Protein AF-A0A8C1P4E3-F1 (afdb_monomer)

Organism: Cyprinus carpio (NCBI:txid7962)

pLDDT: mean 88.29, std 10.0, range [39.22, 96.62]

Solvent-accessible surface area (backbone atoms only — not comparable to full-atom values): 10529 Å² total; per-residue (Å²): 131,84,56,74,68,59,54,52,53,48,35,74,71,68,71,80,70,88,84,74,99,67,79,90,45,83,92,39,47,66,57,56,48,52,51,52,52,52,50,40,62,73,77,43,73,82,61,88,75,83,87,87,84,54,70,80,79,51,81,54,100,57,82,61,74,54,63,67,82,62,65,85,87,76,58,75,71,55,52,57,53,38,54,60,44,49,77,76,50,85,88,55,92,54,55,39,57,41,53,13,47,29,32,52,76,69,72,46,78,82,77,79,68,98,48,77,78,30,62,29,85,49,67,66,84,90,42,42,43,58,61,73,71,40,77,31,64,31,91,73,56,75,68,53,53,53,51,53,48,53,55,34,62,77,28,64,92,54,35,70,66,76,82,126

Structure (mmCIF, N/CA/C/O backbone):
data_AF-A0A8C1P4E3-F1
#
_entry.id   AF-A0A8C1P4E3-F1
#
loop_
_atom_site.group_PDB
_atom_site.id
_atom_site.type_symbol
_atom_site.label_atom_id
_atom_site.label_alt_id
_atom_site.label_comp_id
_atom_site.label_asym_id
_atom_site.label_entity_id
_atom_site.label_seq_id
_atom_site.pdbx_PDB_ins_code
_atom_site.Cartn_x
_atom_site.Cartn_y
_atom_site.Cartn_z
_atom_site.occupancy
_atom_site.B_iso_or_equiv
_atom_site.auth_seq_id
_atom_site.auth_comp_id
_atom_site.auth_asym_id
_atom_site.auth_atom_id
_atom_site.pdbx_PDB_model_num
ATOM 1 N N . SER A 1 1 ? -27.458 -5.548 24.435 1.00 51.44 1 SER A N 1
ATOM 2 C CA . SER A 1 1 ? -26.355 -5.511 25.418 1.00 51.44 1 SER A CA 1
ATOM 3 C C . SER A 1 1 ? -26.013 -6.941 25.789 1.00 51.44 1 SER A C 1
ATOM 5 O O . SER A 1 1 ? -26.932 -7.731 25.962 1.00 51.44 1 SER A O 1
ATOM 7 N N . LEU A 1 2 ? -24.725 -7.297 25.830 1.00 64.75 2 LEU A N 1
ATOM 8 C CA . LEU A 1 2 ? -24.280 -8.598 26.347 1.00 64.75 2 LEU A CA 1
ATOM 9 C C . LEU A 1 2 ? -24.570 -8.670 27.854 1.00 64.75 2 LEU A C 1
ATOM 11 O O . LEU A 1 2 ? -24.604 -7.632 28.518 1.00 64.75 2 LEU A O 1
ATOM 15 N N . SER A 1 3 ? -24.828 -9.868 28.381 1.00 79.94 3 SER A N 1
ATOM 16 C CA . SER A 1 3 ? -25.021 -10.051 29.820 1.00 79.94 3 SER A CA 1
ATOM 17 C C . SER A 1 3 ? -23.679 -9.886 30.552 1.00 79.94 3 SER A C 1
ATOM 19 O O . SER A 1 3 ? -22.635 -10.205 29.978 1.00 79.94 3 SER A O 1
ATOM 21 N N . PRO A 1 4 ? -23.677 -9.427 31.817 1.00 80.06 4 PRO A N 1
ATOM 22 C CA . PRO A 1 4 ? -22.457 -9.351 32.624 1.00 80.06 4 PRO A CA 1
ATOM 23 C C . PRO A 1 4 ? -21.691 -10.682 32.699 1.00 80.06 4 PRO A C 1
ATOM 25 O O . PRO A 1 4 ? -20.469 -10.684 32.622 1.00 80.06 4 PRO A O 1
ATOM 28 N N . ALA A 1 5 ? -22.410 -11.809 32.742 1.00 84.62 5 ALA A N 1
ATOM 29 C CA . ALA A 1 5 ? -21.822 -13.147 32.780 1.00 84.62 5 ALA A CA 1
ATOM 30 C C . ALA A 1 5 ? -21.000 -13.488 31.521 1.00 84.62 5 ALA A C 1
ATOM 32 O O . ALA A 1 5 ? -19.962 -14.130 31.628 1.00 84.62 5 ALA A O 1
ATOM 33 N N . HIS A 1 6 ? -21.419 -13.031 30.333 1.00 90.69 6 HIS A N 1
ATOM 34 C CA . HIS A 1 6 ? -20.653 -13.270 29.102 1.00 90.69 6 HIS A CA 1
ATOM 35 C C . HIS A 1 6 ? -19.326 -12.501 29.077 1.00 90.69 6 HIS A C 1
ATOM 37 O O . HIS A 1 6 ? -18.346 -12.998 28.533 1.00 90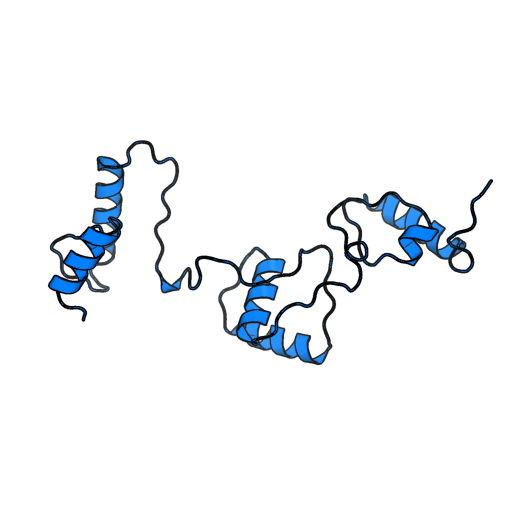.69 6 HIS A O 1
ATOM 43 N N . ILE A 1 7 ? -19.294 -11.292 29.650 1.00 88.88 7 ILE A N 1
ATOM 44 C CA . ILE A 1 7 ? -18.071 -10.476 29.721 1.00 88.88 7 ILE A CA 1
ATOM 45 C C . ILE A 1 7 ? -17.079 -11.104 30.704 1.00 88.88 7 ILE A C 1
ATOM 47 O O . ILE A 1 7 ? -15.880 -11.138 30.442 1.00 88.88 7 ILE A O 1
ATOM 51 N N . GLU A 1 8 ? -17.577 -11.638 31.818 1.00 90.19 8 GLU A N 1
ATOM 52 C CA . GLU A 1 8 ? -16.741 -12.324 32.802 1.00 90.19 8 GLU A CA 1
ATOM 53 C C . GLU A 1 8 ? -16.111 -13.599 32.220 1.00 90.19 8 GLU A C 1
ATOM 55 O O . GLU A 1 8 ? -14.903 -13.799 32.343 1.00 90.19 8 GLU A O 1
ATOM 60 N N . GLU A 1 9 ? -16.891 -14.419 31.508 1.00 93.81 9 GLU A N 1
ATOM 61 C CA . GLU A 1 9 ? -16.378 -15.612 30.823 1.00 93.81 9 GLU A CA 1
ATOM 62 C C . GLU A 1 9 ? -15.326 -15.266 29.754 1.00 93.81 9 GLU A C 1
ATOM 64 O O . GLU A 1 9 ? -14.272 -15.904 29.692 1.00 93.81 9 GLU A O 1
ATOM 69 N N . GLU A 1 10 ? -15.571 -14.239 28.931 1.00 93.44 10 GLU A N 1
ATOM 70 C CA . GLU A 1 10 ? -14.598 -13.760 27.941 1.00 93.44 10 GLU A CA 1
ATOM 71 C C . GLU A 1 10 ? -13.300 -13.300 28.617 1.00 93.44 10 GLU A C 1
ATOM 73 O O . GLU A 1 10 ? -12.211 -13.727 28.224 1.00 93.44 10 GLU A O 1
ATOM 78 N N . GLY A 1 11 ? -13.407 -12.470 29.657 1.00 92.50 11 GLY A N 1
ATOM 79 C CA . GLY A 1 11 ? -12.251 -11.921 30.361 1.00 92.50 11 GLY A CA 1
ATOM 80 C C . GLY A 1 11 ? -11.406 -13.005 31.028 1.00 92.50 11 GLY A C 1
ATOM 81 O O . GLY A 1 11 ? -10.175 -12.924 31.017 1.00 92.50 11 GLY A O 1
ATOM 82 N N . LEU A 1 12 ? -12.051 -14.055 31.547 1.00 93.00 12 LEU A N 1
ATOM 83 C CA . LEU A 1 12 ? -11.374 -15.240 32.076 1.00 93.00 12 LEU A CA 1
ATOM 84 C C . LEU A 1 12 ? -10.694 -16.072 30.983 1.00 93.00 12 LEU A C 1
ATOM 86 O O . LEU A 1 12 ? -9.702 -16.738 31.266 1.00 93.00 12 LEU A O 1
ATOM 90 N N . ARG A 1 13 ? -11.212 -16.052 29.753 1.00 94.94 13 ARG A N 1
ATOM 91 C CA . ARG A 1 13 ? -10.680 -16.843 28.639 1.00 94.94 13 ARG A CA 1
ATOM 92 C C . ARG A 1 13 ? -9.513 -16.170 27.919 1.00 94.94 13 ARG A C 1
ATOM 94 O O . ARG A 1 13 ? -8.584 -16.867 27.514 1.00 94.94 13 ARG A O 1
ATOM 101 N N . TYR A 1 14 ? -9.586 -14.858 27.708 1.00 94.81 14 TYR A N 1
ATOM 102 C CA . TYR A 1 14 ? -8.655 -14.129 26.837 1.00 94.81 14 TYR A CA 1
ATOM 103 C C . TYR A 1 14 ? -7.747 -13.143 27.578 1.00 94.81 14 TYR A C 1
ATOM 105 O O . TYR A 1 14 ? -6.695 -12.789 27.048 1.00 94.81 14 TYR A O 1
ATOM 113 N N . HIS A 1 15 ? -8.094 -12.758 28.811 1.00 91.19 15 HIS A N 1
ATOM 114 C CA . HIS A 1 15 ? -7.289 -11.872 29.663 1.00 91.19 15 HIS A CA 1
ATOM 115 C C . HIS A 1 15 ? -6.935 -10.515 29.023 1.00 91.19 15 HIS A C 1
ATOM 117 O O . HIS A 1 15 ? -5.885 -9.936 29.305 1.00 91.19 15 HIS A O 1
ATOM 123 N N . ASP A 1 16 ? -7.816 -9.992 28.175 1.00 91.12 16 ASP A N 1
ATOM 124 C CA . ASP A 1 16 ? -7.637 -8.763 27.393 1.00 91.12 16 ASP A CA 1
ATOM 125 C C . ASP A 1 16 ? -8.663 -7.665 27.733 1.00 91.12 16 ASP A C 1
ATOM 127 O O . ASP A 1 16 ? -8.672 -6.591 27.124 1.00 91.12 16 ASP A O 1
ATOM 131 N N . ILE A 1 17 ? -9.498 -7.894 28.749 1.00 92.19 17 ILE A N 1
ATOM 132 C CA . ILE A 1 17 ? -10.537 -6.959 29.184 1.00 92.19 17 ILE A CA 1
ATOM 133 C C . ILE A 1 17 ? -10.085 -6.175 30.413 1.00 92.19 17 ILE A C 1
ATOM 135 O O .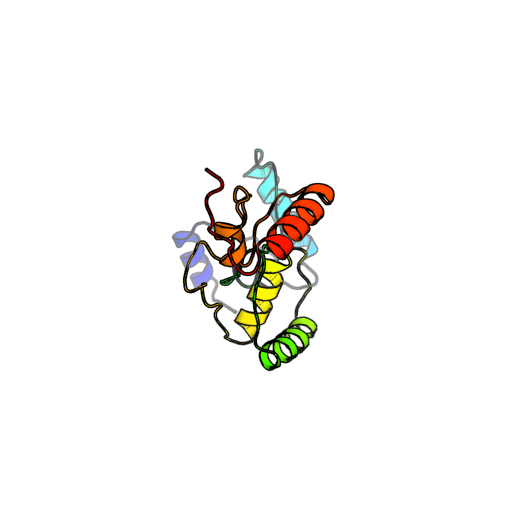 ILE A 1 17 ? -9.745 -6.735 31.454 1.00 92.19 17 ILE A O 1
ATOM 139 N N . ILE A 1 18 ? -10.198 -4.850 30.326 1.00 90.69 18 ILE A N 1
ATOM 140 C CA . ILE A 1 18 ? -10.154 -3.953 31.482 1.00 90.69 18 ILE A CA 1
ATOM 141 C C . ILE A 1 18 ? -11.568 -3.429 31.707 1.00 90.69 18 ILE A C 1
ATOM 143 O O . ILE A 1 18 ? -12.073 -2.619 30.926 1.00 90.69 18 ILE A O 1
ATOM 147 N N . GLN A 1 19 ? -12.199 -3.878 32.787 1.00 90.69 19 GLN A N 1
ATOM 148 C CA . GLN A 1 19 ? -13.531 -3.435 33.181 1.00 90.69 19 GLN A CA 1
ATOM 149 C C . GLN A 1 19 ? -13.445 -2.472 34.368 1.00 90.69 19 GLN A C 1
ATOM 151 O O . GLN A 1 19 ? -12.616 -2.631 35.264 1.00 90.69 19 GLN A O 1
ATOM 156 N N . GLN A 1 20 ? -14.291 -1.445 34.355 1.00 88.56 20 GLN A N 1
ATOM 157 C CA . GLN A 1 20 ? -14.453 -0.487 35.446 1.00 88.56 20 GLN A CA 1
ATOM 158 C C . GLN A 1 20 ? -15.935 -0.200 35.647 1.00 88.56 20 GLN A C 1
ATOM 160 O O . GLN A 1 20 ? -16.717 -0.271 34.697 1.00 88.56 20 GLN A O 1
ATOM 165 N N . ASP A 1 21 ? -16.303 0.144 36.876 1.00 90.25 21 ASP A N 1
ATOM 166 C CA . ASP A 1 21 ? -17.680 0.466 37.234 1.00 90.25 21 ASP A CA 1
ATOM 167 C C . ASP A 1 21 ? -18.009 1.918 36.859 1.00 90.25 21 ASP A C 1
ATOM 169 O O . ASP A 1 21 ? -17.858 2.853 37.646 1.00 90.25 21 ASP A O 1
ATOM 173 N N . TYR A 1 22 ? -18.381 2.126 35.596 1.00 88.44 22 TYR A N 1
ATOM 174 C CA . TYR A 1 22 ? -18.886 3.407 35.113 1.00 88.44 22 TYR A CA 1
ATOM 175 C C . TYR A 1 22 ? -19.898 3.207 33.981 1.00 88.44 22 TYR A C 1
ATOM 177 O O . TYR A 1 22 ? -19.918 2.192 33.283 1.00 88.44 22 TYR A O 1
ATOM 185 N N . ARG A 1 23 ? -20.746 4.216 33.762 1.00 88.56 23 ARG A N 1
ATOM 186 C CA . ARG A 1 23 ? -21.756 4.176 32.702 1.00 88.56 23 ARG A CA 1
ATOM 187 C C . ARG A 1 23 ? -21.126 4.445 31.332 1.00 88.56 23 ARG A C 1
ATOM 189 O O . ARG A 1 23 ? -20.827 5.592 30.996 1.00 88.56 23 ARG A O 1
ATOM 196 N N . ASP A 1 24 ? -20.995 3.405 30.514 1.00 87.06 24 ASP A N 1
ATOM 197 C CA . ASP A 1 24 ? -20.434 3.520 29.164 1.00 87.06 24 ASP A CA 1
ATOM 198 C C . ASP A 1 24 ? -21.430 4.172 28.188 1.00 87.06 24 ASP A C 1
ATOM 200 O O . ASP A 1 24 ? -22.366 3.547 27.692 1.00 87.06 24 ASP A O 1
ATOM 204 N N . THR A 1 25 ? -21.254 5.472 27.942 1.00 86.25 25 THR A N 1
ATOM 205 C CA . THR A 1 25 ? -22.012 6.257 26.952 1.00 86.25 25 THR A CA 1
ATOM 206 C C . THR A 1 25 ? -21.095 7.296 26.306 1.00 86.25 25 THR A C 1
ATOM 208 O O . THR A 1 25 ? -20.042 7.616 26.858 1.00 86.25 25 THR A O 1
ATOM 211 N N . TYR A 1 26 ? -21.516 7.878 25.177 1.00 82.25 26 TYR A N 1
ATOM 212 C CA . TYR A 1 26 ? -20.738 8.892 24.449 1.00 82.25 26 TYR A CA 1
ATOM 213 C C . TYR A 1 26 ? -20.266 10.063 25.326 1.00 82.25 26 TYR A C 1
ATOM 215 O O . TYR A 1 26 ? -19.117 10.484 25.224 1.00 82.25 26 TYR A O 1
ATOM 223 N N . ASN A 1 27 ? -21.109 10.537 26.246 1.00 87.62 27 ASN A N 1
ATOM 224 C CA . ASN A 1 27 ? -20.774 11.654 27.135 1.00 87.62 27 ASN A CA 1
ATOM 225 C C . ASN A 1 27 ? -19.652 11.322 28.137 1.00 87.62 27 ASN A C 1
ATOM 227 O O . ASN A 1 27 ? -18.984 12.228 28.627 1.00 87.62 27 ASN A O 1
ATOM 231 N N . TYR A 1 28 ? -19.418 10.037 28.429 1.00 89.50 28 TYR A N 1
ATOM 232 C CA . TYR A 1 28 ? -18.392 9.576 29.372 1.00 89.50 28 TYR A CA 1
ATOM 233 C C . TYR A 1 28 ? -17.158 8.977 28.678 1.00 89.50 28 TYR A C 1
ATOM 235 O O . TYR A 1 28 ? -16.312 8.371 29.338 1.00 89.50 28 TYR A O 1
ATOM 243 N N . LEU A 1 29 ? -16.987 9.179 27.366 1.00 87.94 29 LEU A N 1
ATOM 244 C CA . LEU A 1 29 ? -15.795 8.711 26.646 1.00 87.94 29 LEU A CA 1
ATOM 245 C C . LEU A 1 29 ? -14.496 9.353 27.156 1.00 87.94 29 LEU A C 1
ATOM 247 O O . LEU A 1 29 ? -13.456 8.691 27.189 1.00 87.94 29 LEU A O 1
ATOM 251 N N . THR A 1 30 ? -14.546 10.607 27.611 1.00 90.88 30 THR A N 1
ATOM 252 C CA . THR A 1 30 ? -13.396 11.263 28.255 1.00 90.88 30 THR A CA 1
ATOM 253 C C . THR A 1 30 ? -12.981 10.514 29.519 1.00 90.88 30 THR A C 1
ATOM 255 O O . THR A 1 30 ? -11.803 10.214 29.695 1.00 90.88 30 THR A O 1
ATOM 258 N N . LEU A 1 31 ? -13.948 10.124 30.357 1.00 93.12 31 LEU A N 1
ATOM 259 C CA . LEU A 1 31 ? -13.689 9.329 31.558 1.00 93.12 31 LEU A CA 1
ATOM 260 C C . LEU A 1 31 ? -13.121 7.949 31.200 1.00 93.12 31 LEU A C 1
ATOM 262 O O . LEU A 1 31 ? -12.102 7.553 31.758 1.00 93.12 31 LEU A O 1
ATOM 266 N N . LYS A 1 32 ? -13.702 7.264 30.206 1.00 92.31 32 LYS A N 1
ATOM 267 C CA . LYS A 1 32 ? -13.177 5.992 29.671 1.00 92.31 32 LYS A CA 1
ATOM 268 C C . LYS A 1 32 ? -11.717 6.112 29.229 1.00 92.31 32 LYS A C 1
ATOM 270 O O . LYS A 1 32 ? -10.911 5.213 29.459 1.00 92.31 32 LYS A O 1
ATOM 275 N N . THR A 1 33 ? -11.371 7.232 28.602 1.00 93.56 33 THR A N 1
ATOM 276 C CA . THR A 1 33 ? -10.011 7.502 28.124 1.00 93.56 33 THR A CA 1
ATOM 277 C C . THR A 1 33 ? -9.052 7.710 29.290 1.00 93.56 33 THR A C 1
ATOM 279 O O . THR A 1 33 ? -8.003 7.072 29.325 1.00 93.56 33 THR A O 1
ATOM 282 N N . LEU A 1 34 ? -9.424 8.531 30.276 1.00 94.56 34 LEU A N 1
ATOM 283 C CA . LEU A 1 34 ? -8.610 8.768 31.472 1.00 94.56 34 LEU A CA 1
ATOM 284 C C . LEU A 1 34 ? -8.397 7.491 32.293 1.00 94.56 34 LEU A C 1
ATOM 286 O O . LEU A 1 34 ? -7.287 7.248 32.759 1.00 94.56 34 LEU A O 1
ATOM 290 N N . ILE A 1 35 ? -9.423 6.646 32.408 1.00 93.81 35 ILE A N 1
ATOM 291 C CA . ILE A 1 35 ? -9.326 5.318 33.025 1.00 93.81 35 ILE A CA 1
ATOM 292 C C . ILE A 1 35 ? -8.277 4.458 32.309 1.00 93.81 35 ILE A C 1
ATOM 294 O O . ILE A 1 35 ? -7.422 3.864 32.963 1.00 93.81 35 ILE A O 1
ATOM 298 N N . GLY A 1 36 ? -8.314 4.413 30.973 1.00 93.62 36 GLY A N 1
ATOM 299 C CA . GLY A 1 36 ? -7.337 3.662 30.182 1.00 93.62 36 GLY A CA 1
ATOM 300 C C . GLY A 1 36 ? -5.911 4.186 30.363 1.00 93.62 36 GLY A C 1
ATOM 301 O O . GLY A 1 36 ? -4.989 3.397 30.561 1.00 93.62 36 GLY A O 1
ATOM 302 N N . VAL A 1 37 ? -5.733 5.512 30.370 1.00 94.62 37 VAL A N 1
ATOM 303 C CA . VAL A 1 37 ? -4.432 6.146 30.642 1.00 94.62 37 VAL A CA 1
ATOM 304 C C . VAL A 1 37 ? -3.929 5.770 32.036 1.00 94.62 37 VAL A C 1
ATOM 306 O O . VAL A 1 37 ? -2.805 5.292 32.162 1.00 94.62 37 VAL A O 1
ATOM 309 N N . TYR A 1 38 ? -4.764 5.912 33.069 1.00 95.00 38 TYR A N 1
ATOM 310 C CA . TYR A 1 38 ? -4.400 5.544 34.439 1.00 95.00 38 TYR A CA 1
ATOM 311 C C . TYR A 1 38 ? -3.979 4.073 34.541 1.00 95.00 38 TYR A C 1
ATOM 313 O O . TYR A 1 38 ? -2.927 3.764 35.107 1.00 95.00 38 TYR A O 1
ATOM 321 N N . TRP A 1 39 ? -4.756 3.165 33.947 1.00 95.88 39 TRP A N 1
ATOM 322 C CA . TRP A 1 39 ? -4.448 1.738 33.966 1.00 95.88 39 TRP A CA 1
ATOM 323 C C . TRP A 1 39 ? -3.071 1.454 33.353 1.00 95.88 39 TRP A C 1
ATOM 325 O O . TRP A 1 39 ? -2.246 0.784 33.970 1.00 95.88 39 TRP A O 1
ATOM 335 N N . ILE A 1 40 ? -2.772 2.041 32.193 1.00 96.19 40 ILE A N 1
ATOM 336 C CA . ILE A 1 40 ? -1.489 1.840 31.510 1.00 96.19 40 ILE A CA 1
ATOM 337 C C . ILE A 1 40 ? -0.325 2.373 32.345 1.00 96.19 40 ILE A C 1
ATOM 339 O O . ILE A 1 40 ? 0.681 1.682 32.483 1.00 96.19 40 ILE A O 1
ATOM 343 N N . THR A 1 41 ? -0.470 3.549 32.966 1.00 95.12 41 THR A N 1
ATOM 344 C CA . THR A 1 41 ? 0.593 4.093 33.831 1.00 95.12 41 THR A CA 1
ATOM 345 C C . THR A 1 41 ? 0.906 3.190 35.022 1.00 95.12 41 THR A C 1
ATOM 347 O O . THR A 1 41 ? 2.045 3.150 35.480 1.00 95.12 41 THR A O 1
ATOM 350 N N . LYS A 1 42 ? -0.091 2.450 35.518 1.00 96.06 42 LYS A N 1
ATOM 351 C CA . LYS A 1 42 ? 0.046 1.589 36.693 1.00 96.06 42 LYS A CA 1
ATOM 352 C C . LYS A 1 42 ? 0.566 0.194 36.355 1.00 96.06 42 LYS A C 1
ATOM 354 O O . LYS A 1 42 ? 1.377 -0.342 37.104 1.00 96.06 42 LYS A O 1
ATOM 359 N N . TYR A 1 43 ? 0.085 -0.395 35.263 1.00 95.69 43 TYR A N 1
ATOM 360 C CA . TYR A 1 43 ? 0.327 -1.805 34.941 1.00 95.69 43 TYR A CA 1
ATOM 361 C C . TYR A 1 43 ? 1.301 -2.014 33.774 1.00 95.69 43 TYR A C 1
ATOM 363 O O . TYR A 1 43 ? 1.807 -3.120 33.600 1.00 95.69 43 TYR A O 1
ATOM 371 N N . CYS A 1 44 ? 1.609 -0.974 32.995 1.00 95.88 44 CYS A N 1
ATOM 372 C CA . CYS A 1 44 ? 2.550 -1.038 31.873 1.00 95.88 44 CYS A CA 1
ATOM 373 C C . CYS A 1 44 ? 3.531 0.155 31.867 1.00 95.88 44 CYS A C 1
ATOM 375 O O . CYS A 1 44 ? 3.616 0.867 30.864 1.00 95.88 44 CYS A O 1
ATOM 377 N N . PRO A 1 45 ? 4.299 0.387 32.950 1.00 94.88 45 PRO A N 1
ATOM 378 C CA . PRO A 1 45 ? 5.166 1.564 33.070 1.00 94.88 45 PRO A CA 1
ATOM 379 C C . PRO A 1 45 ? 6.307 1.611 32.039 1.00 94.88 45 PRO A C 1
ATOM 381 O O . PRO A 1 45 ? 6.825 2.685 31.753 1.00 94.88 45 PRO A O 1
ATOM 384 N 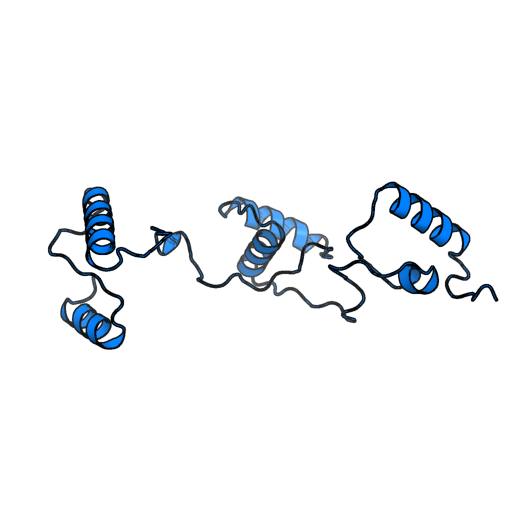N . GLU A 1 46 ? 6.692 0.473 31.455 1.00 96.56 46 GLU A N 1
ATOM 385 C CA . GLU A 1 46 ? 7.764 0.400 30.449 1.00 96.56 46 GLU A CA 1
ATOM 386 C C . GLU A 1 46 ? 7.275 0.556 28.998 1.00 96.56 46 GLU A C 1
ATOM 388 O O . GLU A 1 46 ? 8.077 0.555 28.058 1.00 96.56 46 GLU A O 1
ATOM 393 N N . ALA A 1 47 ? 5.962 0.683 28.779 1.00 94.19 47 ALA A N 1
ATOM 394 C CA . ALA A 1 47 ? 5.414 0.832 27.438 1.00 94.19 47 ALA A CA 1
ATOM 395 C C . ALA A 1 47 ? 5.871 2.161 26.808 1.00 94.19 47 ALA A C 1
ATOM 397 O O . ALA A 1 47 ? 5.487 3.243 27.244 1.00 94.19 47 ALA A O 1
ATOM 398 N N . LYS A 1 48 ? 6.671 2.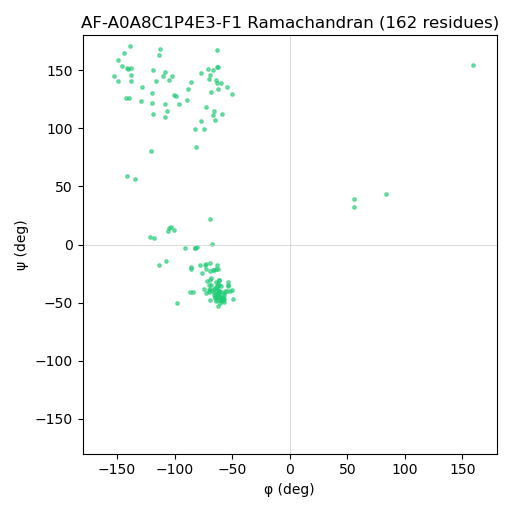081 25.736 1.00 92.25 48 LYS A N 1
ATOM 399 C CA . LYS A 1 48 ? 7.183 3.263 25.012 1.00 92.25 48 LYS A CA 1
ATOM 400 C C . LYS A 1 48 ? 6.110 3.988 24.200 1.00 92.25 48 LYS A C 1
ATOM 402 O O . LYS A 1 48 ? 6.193 5.197 24.011 1.00 92.25 48 LYS A O 1
ATOM 407 N N . TYR A 1 49 ? 5.129 3.243 23.696 1.00 89.19 49 TYR A N 1
ATOM 408 C CA . TYR A 1 49 ? 4.067 3.757 22.839 1.00 89.19 49 TYR A CA 1
ATOM 409 C C . TYR A 1 49 ? 2.729 3.157 23.251 1.00 89.19 49 TYR A C 1
ATOM 411 O O . TYR A 1 49 ? 2.635 1.967 23.548 1.00 89.19 49 TYR A O 1
ATOM 419 N N . VAL A 1 50 ? 1.691 3.987 23.225 1.00 89.00 50 VAL A N 1
ATOM 420 C CA . VAL A 1 50 ? 0.316 3.608 23.545 1.00 89.00 50 VAL A CA 1
ATOM 421 C C . VAL A 1 50 ? -0.576 4.079 22.410 1.00 89.00 50 VAL A C 1
ATOM 423 O O . VAL A 1 50 ? -0.608 5.268 22.098 1.00 89.00 50 VAL A O 1
ATOM 426 N N . LEU A 1 51 ? -1.323 3.156 21.808 1.00 86.19 51 LEU A N 1
ATOM 427 C CA . LEU A 1 51 ? -2.322 3.474 20.795 1.00 86.19 51 LEU A CA 1
ATOM 428 C C . LEU A 1 51 ? -3.720 3.320 21.392 1.00 86.19 51 LEU A C 1
ATOM 430 O O . LEU A 1 51 ? -4.155 2.210 21.694 1.00 86.19 51 LEU A O 1
ATOM 434 N N . LYS A 1 52 ? -4.455 4.430 21.504 1.00 87.50 52 LYS A N 1
ATOM 435 C CA . LYS A 1 52 ? -5.895 4.395 21.763 1.00 87.50 52 LYS A CA 1
ATOM 436 C C . LYS A 1 52 ? -6.647 4.522 20.442 1.00 87.50 52 LYS A C 1
ATOM 438 O O . LYS A 1 52 ? -6.504 5.515 19.742 1.00 87.50 52 LYS A O 1
ATOM 443 N N . THR A 1 53 ? -7.471 3.529 20.124 1.00 83.31 53 THR A N 1
ATOM 444 C CA . THR A 1 53 ? -8.329 3.537 18.931 1.00 83.31 53 THR A CA 1
ATOM 445 C C . THR A 1 53 ? -9.723 2.983 19.244 1.00 83.31 53 THR A C 1
ATOM 447 O O . THR A 1 53 ? -9.976 2.485 20.353 1.00 83.31 53 THR A O 1
ATOM 450 N N . ASP A 1 54 ? -10.628 3.126 18.281 1.00 76.56 54 ASP A N 1
ATOM 451 C CA . ASP A 1 54 ? -11.959 2.523 18.257 1.00 76.56 54 ASP A CA 1
ATOM 452 C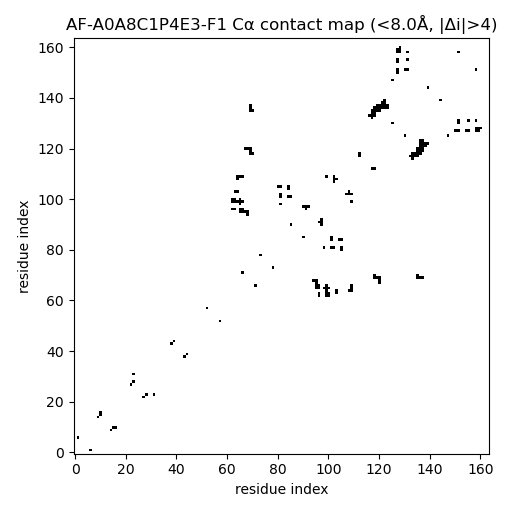 C . ASP A 1 54 ? -11.938 1.307 17.315 1.00 76.56 54 ASP A C 1
ATOM 454 O O . ASP A 1 54 ? -11.268 1.330 16.278 1.00 76.56 54 ASP A O 1
ATOM 458 N N . ARG A 1 55 ? -12.696 0.256 17.648 1.00 64.56 55 ARG A N 1
ATOM 459 C CA . ARG A 1 55 ? -12.865 -0.937 16.805 1.00 64.56 55 ARG A CA 1
ATOM 460 C C . ARG A 1 55 ? -13.328 -0.563 15.392 1.00 64.56 55 ARG A C 1
ATOM 462 O O . ARG A 1 55 ? -12.950 -1.222 14.434 1.00 64.56 55 ARG A O 1
ATOM 469 N N . HIS A 1 56 ? -14.105 0.508 15.241 1.00 60.09 56 HIS A N 1
ATOM 470 C CA . HIS A 1 56 ? -14.584 0.950 13.927 1.00 60.09 56 HIS A CA 1
ATOM 471 C C . HIS A 1 56 ? -13.536 1.708 13.098 1.00 60.09 56 HIS A C 1
ATOM 473 O O . HIS A 1 56 ? -13.695 1.833 11.884 1.00 60.09 56 HIS A O 1
ATOM 479 N N . LEU A 1 57 ? -12.464 2.203 13.724 1.00 59.59 57 LEU A N 1
ATOM 480 C CA . LEU A 1 57 ? -11.368 2.891 13.032 1.00 59.59 57 LEU A CA 1
ATOM 481 C C . LEU A 1 57 ? -10.313 1.914 12.497 1.00 59.59 57 LEU A C 1
ATOM 483 O O . LEU A 1 57 ? -9.605 2.245 11.546 1.00 59.59 57 LEU A O 1
ATOM 487 N N . ILE A 1 58 ? -10.251 0.698 13.050 1.00 59.91 58 ILE A N 1
ATOM 488 C CA . ILE A 1 58 ? -9.467 -0.426 12.518 1.00 59.91 58 ILE A CA 1
ATOM 489 C C . ILE A 1 58 ? -10.436 -1.582 12.228 1.00 59.91 58 ILE A C 1
ATOM 491 O O . ILE A 1 58 ? -10.565 -2.486 13.050 1.00 59.91 58 ILE A O 1
ATOM 495 N N . PRO A 1 59 ? -11.152 -1.554 11.084 1.00 53.44 59 PRO A N 1
ATOM 496 C CA . PRO A 1 59 ? -12.171 -2.561 10.783 1.00 53.44 59 PRO A CA 1
ATOM 497 C C . PRO A 1 59 ? -11.590 -3.965 10.583 1.00 53.44 59 PRO A C 1
ATOM 499 O O . PRO A 1 59 ? -12.305 -4.937 10.771 1.00 53.44 59 PRO A O 1
ATOM 502 N N . ASP A 1 60 ? -10.301 -4.065 10.255 1.00 56.19 60 ASP A N 1
ATOM 503 C CA . ASP A 1 60 ? -9.563 -5.317 10.154 1.00 56.19 60 ASP A CA 1
ATOM 504 C C . ASP A 1 60 ? -8.151 -5.098 10.692 1.00 56.19 60 ASP A C 1
ATOM 506 O O . ASP A 1 60 ? -7.422 -4.214 10.240 1.00 56.19 60 ASP A O 1
ATOM 510 N N . MET A 1 61 ? -7.736 -5.926 11.649 1.00 58.53 61 MET A N 1
ATOM 511 C CA . MET A 1 61 ? -6.369 -5.929 12.188 1.00 58.53 61 MET A CA 1
ATOM 512 C C . MET A 1 61 ? -5.330 -6.404 11.144 1.00 58.53 61 MET A C 1
ATOM 514 O O . MET A 1 61 ? -4.139 -6.479 11.440 1.00 58.53 61 MET A O 1
ATOM 518 N N . ARG A 1 62 ? -5.769 -6.728 9.918 1.00 69.44 62 ARG A N 1
ATOM 519 C CA . ARG A 1 62 ? -4.930 -7.066 8.765 1.00 69.44 62 ARG A CA 1
ATOM 520 C C . ARG A 1 62 ? -5.325 -6.214 7.572 1.00 69.44 62 ARG A C 1
ATOM 522 O O . ARG A 1 62 ? -6.503 -6.070 7.261 1.00 69.44 62 ARG A O 1
ATOM 529 N N . TYR A 1 63 ? -4.329 -5.683 6.876 1.00 81.06 63 TYR A N 1
ATOM 530 C CA . TYR A 1 63 ? -4.574 -5.107 5.564 1.00 81.06 63 TYR A CA 1
ATOM 531 C C . TYR A 1 63 ? -5.039 -6.205 4.595 1.00 81.06 63 TYR A C 1
ATOM 533 O O . TYR A 1 63 ? -4.533 -7.328 4.681 1.00 81.06 63 TYR A O 1
ATOM 541 N N . PRO A 1 64 ? -6.001 -5.907 3.701 1.00 85.88 64 PRO A N 1
ATOM 542 C CA . PRO A 1 64 ? -6.388 -6.840 2.648 1.00 85.88 64 PRO A CA 1
ATOM 543 C C . PRO A 1 64 ? -5.208 -7.092 1.707 1.00 85.88 64 PRO A C 1
ATOM 545 O O . PRO A 1 64 ? -4.233 -6.343 1.734 1.00 85.88 64 PRO A O 1
ATOM 548 N N . SER A 1 65 ? -5.310 -8.101 0.843 1.00 88.69 65 SER A N 1
ATOM 549 C CA . SER A 1 65 ? -4.352 -8.308 -0.246 1.00 88.69 65 SER A CA 1
ATOM 550 C C . SER A 1 65 ? -4.150 -7.010 -1.039 1.00 88.69 65 SER A C 1
ATOM 552 O O . SER A 1 65 ? -5.116 -6.372 -1.465 1.00 88.69 65 SER A O 1
ATOM 554 N N . PHE A 1 66 ? -2.896 -6.608 -1.243 1.00 90.06 66 PHE A N 1
ATOM 555 C CA . PHE A 1 66 ? -2.539 -5.424 -2.023 1.00 90.06 66 PHE A CA 1
ATOM 556 C C . PHE A 1 66 ? -1.281 -5.682 -2.858 1.00 90.06 66 PHE A C 1
ATOM 558 O O . PHE A 1 66 ? -0.438 -6.499 -2.490 1.00 90.06 66 PHE A O 1
ATOM 565 N N . CYS A 1 67 ? -1.161 -4.984 -3.988 1.00 88.00 67 CYS A N 1
ATOM 566 C CA . CYS A 1 67 ? 0.042 -5.013 -4.820 1.00 88.00 67 CYS A CA 1
ATOM 567 C C . CYS A 1 67 ? 1.055 -3.983 -4.311 1.00 88.00 67 CYS A C 1
ATOM 569 O O . CYS A 1 67 ? 0.668 -2.873 -3.966 1.00 88.00 67 CYS A O 1
ATOM 571 N N . SER A 1 68 ? 2.345 -4.324 -4.301 1.00 82.81 68 SER A N 1
ATOM 572 C CA . SER A 1 68 ? 3.420 -3.387 -3.943 1.00 82.81 68 SER A CA 1
ATOM 573 C C . SER A 1 68 ? 3.614 -2.299 -5.012 1.00 82.81 68 SER A C 1
ATOM 575 O O . SER A 1 68 ? 3.568 -2.586 -6.210 1.00 82.81 68 SER A O 1
ATOM 577 N N . GLY A 1 69 ? 3.900 -1.070 -4.578 1.00 75.88 69 GLY A N 1
ATOM 578 C CA . GLY A 1 69 ? 3.886 0.185 -5.344 1.00 75.88 69 GLY A CA 1
ATOM 579 C C . GLY A 1 69 ? 4.951 0.372 -6.414 1.00 75.88 69 GLY A C 1
ATOM 580 O O . GLY A 1 69 ? 5.248 1.493 -6.813 1.00 75.88 69 GLY A O 1
ATOM 581 N N . THR A 1 70 ? 5.543 -0.710 -6.910 1.00 84.25 70 THR A N 1
ATOM 582 C CA . THR A 1 70 ? 6.376 -0.625 -8.119 1.00 84.25 70 THR A CA 1
ATOM 583 C C . THR A 1 70 ? 5.562 -0.510 -9.384 1.00 84.25 70 THR A C 1
ATOM 585 O O . THR A 1 70 ? 6.061 0.005 -10.379 1.00 84.25 70 THR A O 1
ATOM 588 N N . GLY A 1 71 ? 4.320 -0.983 -9.344 1.00 87.75 71 GLY A N 1
ATOM 589 C CA . GLY A 1 71 ? 3.357 -0.842 -10.415 1.00 87.75 71 GLY A CA 1
ATOM 590 C C . GLY A 1 71 ? 2.257 -1.887 -10.312 1.00 87.75 71 GLY A C 1
ATOM 591 O O . GLY A 1 71 ? 2.441 -2.978 -9.777 1.00 87.75 71 GLY A O 1
ATOM 592 N N . TYR A 1 72 ? 1.105 -1.544 -10.865 1.00 90.88 72 TYR A N 1
ATOM 593 C CA . TYR A 1 72 ? -0.055 -2.411 -10.995 1.00 90.88 72 TYR A CA 1
ATOM 594 C C . TYR A 1 72 ? -0.766 -2.075 -12.310 1.00 90.88 72 TYR A C 1
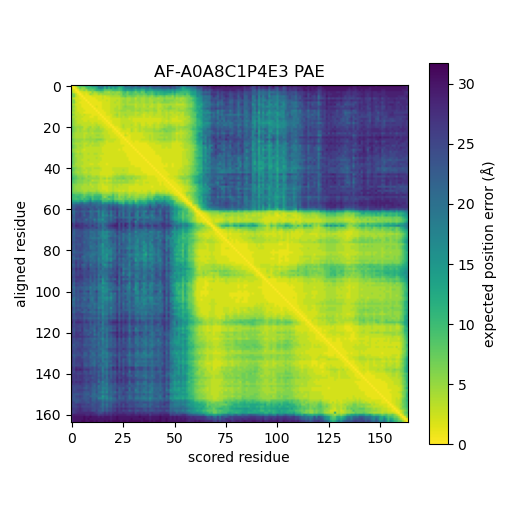ATOM 596 O O . TYR A 1 72 ? -0.663 -0.959 -12.822 1.00 90.88 72 TYR A O 1
ATOM 604 N N . VAL A 1 73 ? -1.476 -3.047 -12.879 1.00 91.81 73 VAL A N 1
ATOM 605 C CA . VAL A 1 73 ? -2.231 -2.885 -14.128 1.00 91.81 73 VAL A CA 1
ATOM 606 C C . VAL A 1 73 ? -3.697 -3.161 -13.838 1.00 91.81 73 VAL A C 1
ATOM 608 O O . VAL A 1 73 ? -4.033 -4.182 -13.242 1.00 91.81 73 VAL A O 1
ATOM 611 N N . PHE A 1 74 ? -4.571 -2.258 -14.275 1.00 92.69 74 PHE A N 1
ATOM 612 C CA . PHE A 1 74 ? -6.016 -2.397 -14.127 1.00 92.69 74 PHE A CA 1
ATOM 613 C C . PHE A 1 74 ? -6.704 -2.436 -15.486 1.00 92.69 74 PHE A C 1
ATOM 615 O O . PHE A 1 74 ? -6.267 -1.796 -16.442 1.00 92.69 74 PHE A O 1
ATOM 622 N N . LEU A 1 75 ? -7.836 -3.136 -15.541 1.00 92.62 75 LEU A N 1
ATOM 623 C CA . LEU A 1 75 ? -8.811 -2.947 -16.609 1.00 92.62 75 LEU A CA 1
ATOM 624 C C . LEU A 1 75 ? -9.474 -1.570 -16.455 1.00 92.62 75 LEU A C 1
ATOM 626 O O . LEU A 1 75 ? -9.676 -1.089 -15.337 1.00 92.62 75 LEU A O 1
ATOM 630 N N . GLY A 1 76 ? -9.817 -0.929 -17.572 1.00 93.62 76 GLY A N 1
ATOM 631 C CA . GLY A 1 76 ? -10.339 0.442 -17.562 1.00 93.62 76 GLY A CA 1
ATOM 632 C C . GLY A 1 76 ? -11.638 0.615 -16.761 1.00 93.62 76 GLY A C 1
ATOM 633 O O . GLY A 1 76 ? -11.813 1.620 -16.077 1.00 93.62 76 GLY A O 1
ATOM 634 N N . ASP A 1 77 ? -12.526 -0.378 -16.779 1.00 94.38 77 ASP A N 1
ATOM 635 C CA . ASP A 1 77 ? -13.783 -0.381 -16.018 1.00 94.38 77 ASP A CA 1
ATOM 636 C C . ASP A 1 77 ? -13.554 -0.526 -14.501 1.00 94.38 77 ASP A C 1
ATOM 638 O O . ASP A 1 77 ? -14.248 0.096 -13.688 1.00 94.38 77 ASP A O 1
ATOM 642 N N . VAL A 1 78 ? -12.537 -1.296 -14.105 1.00 95.50 78 VAL A N 1
ATOM 643 C CA . VAL A 1 78 ? -12.127 -1.449 -12.703 1.00 95.50 78 VAL A CA 1
ATOM 644 C C . VAL A 1 78 ? -11.639 -0.116 -12.134 1.00 95.50 78 VAL A C 1
ATOM 646 O O . VAL A 1 78 ? -11.997 0.218 -11.004 1.00 95.50 78 VAL A O 1
ATOM 649 N N . VAL A 1 79 ? -10.914 0.693 -12.917 1.00 95.44 79 VAL A N 1
ATOM 650 C CA . VAL A 1 79 ? -10.434 2.022 -12.487 1.00 95.44 79 VAL A CA 1
ATOM 651 C C . VAL A 1 79 ? -11.595 2.930 -12.070 1.00 95.44 79 VAL A C 1
ATOM 653 O O . VAL A 1 79 ? -11.551 3.543 -11.001 1.00 95.44 79 VAL A O 1
ATOM 656 N N . GLN A 1 80 ? -12.672 2.975 -12.860 1.00 95.75 80 GLN A N 1
ATOM 657 C CA . GLN A 1 80 ? -13.849 3.783 -12.529 1.00 95.75 80 GLN A CA 1
ATOM 658 C C . GLN A 1 80 ? -14.512 3.313 -11.225 1.00 95.75 80 GLN A C 1
ATOM 660 O O . GLN A 1 80 ? -14.898 4.128 -10.383 1.00 95.75 80 GLN A O 1
ATOM 665 N N . ARG A 1 81 ? -14.621 1.995 -11.029 1.00 96.62 81 ARG A N 1
ATOM 666 C CA . ARG A 1 81 ? -15.197 1.414 -9.808 1.00 96.62 81 ARG A CA 1
ATOM 667 C C . ARG A 1 81 ? -14.342 1.706 -8.578 1.00 96.62 81 ARG A C 1
ATOM 669 O O . ARG A 1 81 ? -14.901 2.032 -7.531 1.00 96.62 81 ARG A O 1
ATOM 676 N N . ILE A 1 82 ? -13.014 1.625 -8.703 1.00 95.88 82 ILE A N 1
ATOM 677 C CA . ILE A 1 82 ? -12.076 1.988 -7.632 1.00 95.88 82 ILE A CA 1
ATOM 678 C C . ILE A 1 82 ? -12.273 3.453 -7.240 1.00 95.88 82 ILE A C 1
ATOM 680 O O . ILE A 1 82 ? -12.416 3.745 -6.054 1.00 95.88 82 ILE A O 1
ATOM 684 N N . TYR A 1 83 ? -12.357 4.361 -8.217 1.00 95.56 83 TYR A N 1
ATOM 685 C CA . TYR A 1 83 ? -12.582 5.781 -7.949 1.00 95.56 83 TYR A CA 1
ATOM 686 C C . TYR A 1 83 ? -13.867 6.013 -7.142 1.00 95.56 83 TYR A C 1
ATOM 688 O O . TYR A 1 83 ? -13.822 6.649 -6.089 1.00 95.56 83 TYR A O 1
ATOM 696 N N . VAL A 1 84 ? -14.992 5.428 -7.562 1.00 96.25 84 VAL A N 1
ATOM 697 C CA . VAL A 1 84 ? -16.268 5.547 -6.834 1.00 96.25 84 VAL A CA 1
ATOM 698 C C . VAL A 1 84 ? -16.172 4.952 -5.424 1.00 96.25 84 VAL A C 1
ATOM 700 O O . VAL A 1 84 ? -16.643 5.565 -4.466 1.00 96.25 84 VAL A O 1
ATOM 703 N N . ALA A 1 85 ? -15.524 3.793 -5.262 1.00 94.69 85 ALA A N 1
ATOM 704 C CA . ALA A 1 85 ? -15.314 3.187 -3.947 1.00 94.69 85 ALA A CA 1
ATOM 705 C C . ALA A 1 85 ? -14.477 4.093 -3.028 1.00 94.69 85 ALA A C 1
ATOM 707 O O . ALA A 1 85 ? -14.821 4.256 -1.853 1.00 94.69 85 ALA A O 1
ATOM 708 N N . SER A 1 86 ? -13.445 4.740 -3.573 1.00 94.88 86 SER A N 1
ATOM 709 C CA . SER A 1 86 ? -12.528 5.611 -2.836 1.00 94.88 86 SER A CA 1
ATOM 710 C C . SER A 1 86 ? -13.224 6.820 -2.194 1.00 94.88 86 SER A C 1
ATOM 712 O O . SER A 1 86 ? -12.843 7.253 -1.111 1.00 94.88 86 SER A O 1
ATOM 714 N N . LEU A 1 87 ? -14.302 7.331 -2.802 1.00 94.25 87 LEU A N 1
ATOM 715 C CA . LEU A 1 87 ? -15.078 8.458 -2.264 1.00 94.25 87 LEU A CA 1
ATOM 716 C C . LEU A 1 87 ? -15.864 8.097 -0.996 1.00 94.25 87 LEU A C 1
ATOM 718 O O . LEU A 1 87 ? -16.322 8.975 -0.271 1.00 94.25 87 LEU A O 1
ATOM 722 N N . THR A 1 88 ? -16.035 6.804 -0.727 1.00 92.38 88 THR A N 1
ATOM 723 C CA . THR A 1 88 ? -16.878 6.291 0.361 1.00 92.38 88 THR A CA 1
ATOM 724 C C . THR A 1 88 ? -16.071 5.750 1.539 1.00 92.38 88 THR A C 1
ATOM 726 O O . THR A 1 88 ? -16.619 5.038 2.386 1.00 92.38 88 THR A O 1
ATOM 729 N N . MET A 1 89 ? -14.763 6.013 1.576 1.00 85.75 89 MET A N 1
ATOM 730 C CA . MET A 1 89 ? -13.874 5.515 2.618 1.00 85.75 89 MET A CA 1
ATOM 731 C C . MET A 1 89 ? -12.841 6.564 3.051 1.00 85.75 89 MET A C 1
ATOM 733 O O . MET A 1 89 ? -12.456 7.417 2.253 1.00 85.75 89 MET A O 1
ATOM 737 N N . PRO A 1 90 ? -12.377 6.524 4.314 1.00 83.88 90 PRO A N 1
ATOM 738 C CA . PRO A 1 90 ? -11.320 7.414 4.774 1.00 83.88 90 PRO A CA 1
ATOM 739 C C . PRO A 1 90 ? -10.024 7.174 4.001 1.00 83.88 90 PRO A C 1
ATOM 741 O O . PRO A 1 90 ? -9.595 6.027 3.848 1.00 83.88 90 PRO A O 1
ATOM 744 N N . ARG A 1 91 ? -9.386 8.263 3.563 1.00 80.81 91 ARG A N 1
ATOM 745 C CA . ARG A 1 91 ? -8.084 8.224 2.888 1.00 80.81 91 ARG A CA 1
ATOM 746 C C . ARG A 1 91 ? -7.009 7.667 3.822 1.00 80.81 91 ARG A C 1
ATOM 748 O O . ARG A 1 91 ? -6.967 8.015 5.000 1.00 80.81 91 ARG A O 1
ATOM 755 N N . LEU A 1 92 ? -6.130 6.833 3.273 1.00 81.19 92 LEU A N 1
ATOM 756 C CA . LEU A 1 92 ? -4.953 6.292 3.949 1.00 81.19 92 LEU A CA 1
ATOM 757 C C . LEU A 1 92 ? -3.695 6.793 3.228 1.00 81.19 92 LEU A C 1
ATOM 759 O O . LEU A 1 92 ? -3.682 6.859 2.004 1.00 81.19 92 LEU A O 1
ATOM 763 N N . HIS A 1 93 ? -2.646 7.138 3.977 1.00 81.44 93 HIS A N 1
ATOM 764 C CA . HIS A 1 93 ? -1.387 7.638 3.406 1.00 81.44 93 HIS A CA 1
ATOM 765 C C . HIS A 1 93 ? -0.549 6.560 2.699 1.00 81.44 93 HIS A C 1
ATOM 767 O O . HIS A 1 93 ? 0.292 6.894 1.873 1.00 81.44 93 HIS A O 1
ATOM 773 N N . LEU A 1 94 ? -0.774 5.282 3.015 1.00 85.00 94 LEU A N 1
ATOM 774 C CA . LEU A 1 94 ? -0.179 4.155 2.300 1.00 85.00 94 LEU A CA 1
ATOM 775 C C . LEU A 1 94 ? -1.018 3.875 1.049 1.00 85.00 94 LEU A C 1
ATOM 777 O O . LEU A 1 94 ? -2.082 3.266 1.153 1.00 85.00 94 LEU A O 1
ATOM 781 N N . GLU A 1 95 ? -0.557 4.357 -0.103 1.00 88.81 95 GLU A N 1
ATOM 782 C CA . GLU A 1 95 ? -1.299 4.335 -1.371 1.00 88.81 95 GLU A CA 1
ATOM 783 C C . GLU A 1 95 ? -1.601 2.906 -1.852 1.00 88.81 95 GLU A C 1
ATOM 785 O O . GLU A 1 95 ? -2.774 2.561 -1.985 1.00 88.81 95 GLU A O 1
ATOM 790 N N . ASP A 1 96 ? -0.593 2.038 -1.956 1.00 90.44 96 ASP A N 1
ATOM 791 C CA . ASP A 1 96 ? -0.749 0.611 -2.288 1.00 90.44 96 ASP A CA 1
ATOM 792 C C . ASP A 1 96 ? -1.823 -0.092 -1.442 1.00 90.44 96 ASP A C 1
ATOM 794 O O . ASP A 1 96 ? -2.707 -0.802 -1.929 1.00 90.44 96 ASP A O 1
ATOM 798 N N . VAL A 1 97 ? -1.768 0.152 -0.131 1.00 89.50 97 VAL A N 1
ATOM 799 C CA . VAL A 1 97 ? -2.694 -0.419 0.847 1.00 89.50 97 VAL A CA 1
ATOM 800 C C . VAL A 1 97 ? -4.090 0.174 0.668 1.00 89.50 97 VAL A C 1
ATOM 802 O O . VAL A 1 97 ? -5.091 -0.536 0.788 1.00 89.50 97 VAL A O 1
ATOM 805 N N . TYR A 1 98 ? -4.187 1.469 0.368 1.00 90.75 98 TYR A N 1
ATOM 806 C CA . TYR A 1 98 ? -5.452 2.137 0.080 1.00 90.75 98 TYR A CA 1
ATOM 807 C C . TYR A 1 98 ? -6.127 1.559 -1.169 1.00 90.75 98 TYR A C 1
ATOM 809 O O . TYR A 1 98 ? -7.334 1.294 -1.143 1.00 90.75 98 TYR A O 1
ATOM 817 N N . MET A 1 99 ? -5.352 1.285 -2.218 1.00 93.62 99 MET A N 1
ATOM 818 C CA . MET A 1 99 ? -5.835 0.612 -3.423 1.00 93.62 99 MET A CA 1
ATOM 819 C C . MET A 1 99 ? -6.322 -0.806 -3.113 1.00 93.62 99 MET A C 1
ATOM 821 O O . MET A 1 99 ? -7.436 -1.161 -3.505 1.00 93.62 99 MET A O 1
ATOM 825 N N . GLY A 1 100 ? -5.574 -1.575 -2.314 1.00 92.50 100 GLY A N 1
ATOM 826 C CA . GLY A 1 100 ? -6.015 -2.885 -1.817 1.00 92.50 100 GLY A CA 1
ATOM 827 C C . GLY A 1 100 ? -7.338 -2.819 -1.045 1.00 92.50 100 GLY A C 1
ATOM 828 O O . GLY A 1 100 ? -8.239 -3.626 -1.269 1.00 92.50 100 GLY A O 1
ATOM 829 N N . LYS A 1 101 ? -7.528 -1.801 -0.196 1.00 91.19 101 LYS A N 1
ATOM 830 C CA . LYS A 1 101 ? -8.806 -1.581 0.508 1.00 91.19 101 LYS A CA 1
ATOM 831 C C . LYS A 1 101 ? -9.955 -1.233 -0.442 1.00 91.19 101 LYS A C 1
ATOM 833 O O . LYS A 1 101 ? -11.075 -1.699 -0.220 1.00 91.19 101 LYS A O 1
ATOM 838 N N . CYS A 1 102 ? -9.706 -0.441 -1.485 1.00 93.62 102 CYS A N 1
ATOM 839 C CA . CYS A 1 102 ? -10.714 -0.150 -2.507 1.00 93.62 102 CYS A CA 1
ATOM 840 C C . CYS A 1 102 ? -11.130 -1.428 -3.254 1.00 93.62 102 CYS A C 1
ATOM 842 O O . CYS A 1 102 ? -12.323 -1.675 -3.432 1.00 93.62 102 CYS A O 1
ATOM 844 N N . LEU A 1 103 ? -10.163 -2.265 -3.637 1.00 95.00 103 LEU A N 1
ATOM 845 C CA . LEU A 1 103 ? -10.397 -3.547 -4.306 1.00 95.00 103 LEU A CA 1
ATOM 846 C C . LEU A 1 103 ? -11.165 -4.534 -3.416 1.00 95.00 103 LEU A C 1
ATOM 848 O O . LEU A 1 103 ? -12.172 -5.094 -3.852 1.00 95.00 103 LEU A O 1
ATOM 852 N N . ALA A 1 104 ? -10.781 -4.654 -2.143 1.00 93.19 104 ALA A N 1
ATOM 853 C CA . ALA A 1 104 ? -11.476 -5.494 -1.169 1.00 93.19 104 ALA A CA 1
ATOM 854 C C . ALA A 1 104 ? -12.944 -5.073 -0.986 1.00 93.19 104 ALA A C 1
ATOM 856 O O . ALA A 1 104 ? -13.843 -5.916 -0.977 1.00 93.19 104 ALA A O 1
ATOM 857 N N . LYS A 1 105 ? -13.226 -3.760 -0.938 1.00 92.12 105 LYS A N 1
ATOM 858 C CA . LYS A 1 105 ? -14.606 -3.237 -0.897 1.00 92.12 105 LYS A CA 1
ATOM 859 C C . LYS A 1 105 ? -15.414 -3.625 -2.138 1.00 92.12 105 LYS A C 1
ATOM 861 O O . LYS A 1 105 ? -16.616 -3.871 -2.042 1.00 92.12 105 LYS A O 1
ATOM 866 N N . LEU A 1 106 ? -14.757 -3.693 -3.293 1.00 94.88 106 LEU A N 1
ATOM 867 C CA . LEU A 1 106 ? -15.343 -4.138 -4.557 1.00 94.88 106 LEU A CA 1
ATOM 868 C C . LEU A 1 106 ? -15.389 -5.667 -4.704 1.00 94.88 106 LEU A C 1
ATOM 870 O O . LEU A 1 106 ? -15.933 -6.139 -5.705 1.00 94.88 106 LEU A O 1
ATOM 874 N N . LYS A 1 107 ? -14.858 -6.418 -3.726 1.00 95.06 107 LYS A N 1
ATOM 875 C CA . LYS A 1 107 ? -14.682 -7.879 -3.751 1.00 95.06 107 LYS A CA 1
ATOM 876 C C . LYS A 1 107 ? -13.861 -8.353 -4.955 1.00 95.06 107 LYS A C 1
ATOM 878 O O . LYS A 1 107 ? -14.193 -9.353 -5.586 1.00 95.06 107 LYS A O 1
ATOM 883 N N . ILE A 1 108 ? -12.824 -7.592 -5.298 1.00 94.75 108 ILE A N 1
ATOM 884 C CA . ILE A 1 108 ? -11.860 -7.923 -6.348 1.00 94.75 108 ILE A CA 1
ATOM 885 C C . ILE A 1 108 ? -10.548 -8.279 -5.657 1.00 94.75 108 ILE A C 1
ATOM 887 O O . ILE A 1 108 ? -9.992 -7.450 -4.943 1.00 94.75 108 ILE A O 1
ATOM 891 N N . GLU A 1 109 ? -10.051 -9.490 -5.884 1.00 93.44 109 GLU A N 1
ATOM 892 C CA . GLU A 1 109 ? -8.727 -9.890 -5.409 1.00 93.44 109 GLU A CA 1
ATOM 893 C C . GLU A 1 109 ? -7.661 -9.517 -6.452 1.00 93.44 109 GLU A C 1
ATOM 895 O O . GLU A 1 109 ? -7.851 -9.788 -7.645 1.00 93.44 109 GLU A O 1
ATOM 900 N N . PRO A 1 110 ? -6.536 -8.903 -6.044 1.00 93.06 110 PRO A N 1
ATOM 901 C CA . PRO A 1 110 ? -5.408 -8.692 -6.938 1.00 93.06 110 PRO A CA 1
ATOM 902 C C . PRO A 1 110 ? -4.873 -10.023 -7.476 1.00 93.06 110 PRO A C 1
ATOM 904 O O . PRO A 1 110 ? -4.751 -11.002 -6.743 1.00 93.06 110 PRO A O 1
ATOM 907 N N . THR A 1 111 ? -4.523 -10.055 -8.760 1.00 92.00 111 THR A N 1
ATOM 908 C CA . THR A 1 111 ? -3.917 -11.235 -9.390 1.00 92.00 111 THR A CA 1
ATOM 909 C C . THR A 1 111 ? -2.399 -11.049 -9.464 1.00 92.00 111 THR A C 1
ATOM 911 O O . THR A 1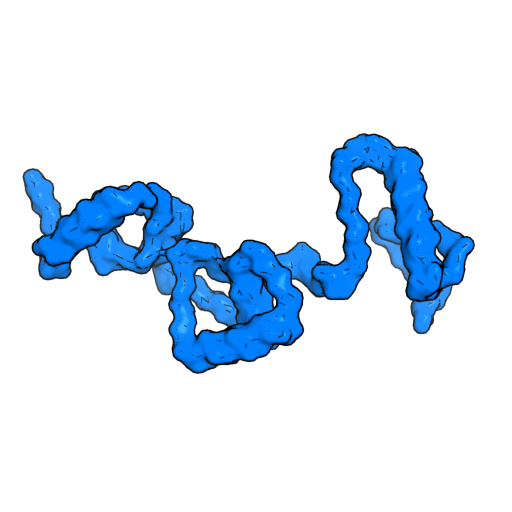 111 ? -1.961 -10.009 -9.964 1.00 92.00 111 THR A O 1
ATOM 914 N N . PRO A 1 112 ? -1.583 -12.009 -8.984 1.00 90.12 112 PRO A N 1
ATOM 915 C CA . PRO A 1 112 ? -0.133 -11.932 -9.130 1.00 90.12 112 PRO A CA 1
ATOM 916 C C . PRO A 1 112 ? 0.268 -11.973 -10.614 1.00 90.12 112 PRO A C 1
ATOM 918 O O . PRO A 1 112 ? -0.455 -12.547 -11.435 1.00 90.12 112 PRO A O 1
ATOM 921 N N . PRO A 1 113 ? 1.414 -11.380 -10.990 1.00 89.56 113 PRO A N 1
ATOM 922 C CA . PRO A 1 113 ? 1.895 -11.470 -12.359 1.00 89.56 113 PRO A CA 1
ATOM 923 C C . PRO A 1 113 ? 2.179 -12.936 -12.733 1.00 89.56 113 PRO A C 1
ATOM 925 O O . PRO A 1 113 ? 2.551 -13.730 -11.869 1.00 89.56 113 PRO A O 1
ATOM 928 N N . PRO A 1 114 ? 2.083 -13.307 -14.023 1.00 90.06 114 PRO A N 1
ATOM 929 C CA . PRO A 1 114 ? 2.377 -14.671 -14.473 1.00 90.06 114 PRO A CA 1
ATOM 930 C C . PRO A 1 114 ? 3.842 -15.076 -14.239 1.00 90.06 114 PRO A C 1
ATOM 932 O O . PRO A 1 114 ? 4.171 -16.258 -14.270 1.00 90.06 114 PRO A O 1
ATOM 935 N N . ASN A 1 115 ? 4.724 -14.097 -14.025 1.00 89.31 115 ASN A N 1
ATOM 936 C CA . ASN A 1 115 ? 6.116 -14.286 -13.653 1.00 89.31 115 ASN A CA 1
ATOM 937 C C . ASN A 1 115 ? 6.501 -13.232 -12.603 1.00 89.31 115 ASN A C 1
ATOM 939 O O . ASN A 1 115 ? 6.329 -12.032 -12.832 1.00 89.31 115 ASN A O 1
ATOM 943 N N . GLU A 1 116 ? 7.038 -13.682 -11.468 1.00 84.06 116 GLU A N 1
ATOM 944 C CA . GLU A 1 116 ? 7.435 -12.831 -10.335 1.00 84.06 116 GLU A CA 1
ATOM 945 C C . GLU A 1 116 ? 8.536 -11.820 -10.692 1.00 84.06 116 GLU A C 1
ATOM 947 O O . GLU A 1 116 ? 8.655 -10.785 -10.044 1.00 84.06 116 GLU A O 1
ATOM 952 N N . LEU A 1 117 ? 9.302 -12.067 -11.759 1.00 86.88 117 LEU A N 1
ATOM 953 C CA . LEU A 1 117 ? 10.366 -11.180 -12.237 1.00 86.88 117 LEU A CA 1
ATOM 954 C C . LEU A 1 117 ? 9.862 -10.016 -13.104 1.00 86.88 117 LEU A C 1
ATOM 956 O O . LEU A 1 117 ? 10.673 -9.203 -13.548 1.00 86.88 117 LEU A O 1
ATOM 960 N N . LEU A 1 118 ? 8.559 -9.924 -13.397 1.00 91.06 118 LEU A N 1
ATOM 961 C CA . LEU A 1 118 ? 8.012 -8.837 -14.221 1.00 91.06 118 LEU A CA 1
ATOM 962 C C . LEU A 1 118 ? 7.938 -7.508 -13.461 1.00 91.06 118 LEU A C 1
ATOM 964 O O . LEU A 1 118 ? 8.210 -6.460 -14.047 1.00 91.06 118 LEU A O 1
ATOM 968 N N . PHE A 1 119 ? 7.592 -7.559 -12.173 1.00 92.69 119 PHE A N 1
ATOM 969 C CA . PHE A 1 119 ? 7.457 -6.393 -11.302 1.00 92.69 119 PHE A CA 1
ATOM 970 C C . PHE A 1 119 ? 8.445 -6.502 -10.143 1.00 92.69 119 PHE A C 1
ATOM 972 O O . PHE A 1 119 ? 8.300 -7.373 -9.289 1.00 92.69 119 PHE A O 1
ATOM 979 N N . ASN A 1 120 ? 9.449 -5.626 -10.096 1.00 91.44 120 ASN A N 1
ATOM 980 C CA . ASN A 1 120 ? 10.539 -5.731 -9.124 1.00 91.44 120 ASN A CA 1
ATOM 981 C C . ASN A 1 120 ? 10.590 -4.489 -8.233 1.00 91.44 120 ASN A C 1
ATOM 983 O O . ASN A 1 120 ? 10.809 -3.376 -8.713 1.00 91.44 120 ASN A O 1
ATOM 987 N N . HIS A 1 121 ? 10.469 -4.697 -6.918 1.00 88.94 121 HIS A N 1
ATOM 988 C CA . HIS A 1 121 ? 10.640 -3.645 -5.902 1.00 88.94 121 HIS A CA 1
ATOM 989 C C . HIS A 1 121 ? 12.085 -3.330 -5.545 1.00 88.94 121 HIS A C 1
ATOM 991 O O . HIS A 1 121 ? 12.362 -2.408 -4.778 1.00 88.94 121 HIS A O 1
ATOM 997 N N . TRP A 1 122 ? 13.010 -4.057 -6.152 1.00 90.12 122 TRP A N 1
ATOM 998 C CA . TRP A 1 122 ? 14.439 -3.829 -6.078 1.00 90.12 122 TRP A CA 1
ATOM 999 C C . TRP A 1 122 ? 14.984 -3.395 -7.439 1.00 90.12 122 TRP A C 1
ATOM 1001 O O . TRP A 1 122 ? 14.325 -3.499 -8.478 1.00 90.12 122 TRP A O 1
ATOM 1011 N N . ARG A 1 123 ? 16.232 -2.928 -7.424 1.00 92.56 123 ARG A N 1
ATOM 1012 C CA . ARG A 1 123 ? 16.969 -2.588 -8.635 1.00 92.56 123 ARG A CA 1
ATOM 1013 C C . ARG A 1 123 ? 17.375 -3.850 -9.376 1.00 92.56 123 ARG A C 1
ATOM 1015 O O . ARG A 1 123 ? 18.168 -4.648 -8.879 1.00 92.56 123 ARG A O 1
ATOM 1022 N N . VAL A 1 124 ? 16.884 -3.999 -10.598 1.00 92.94 124 VAL A N 1
ATOM 1023 C CA . VAL A 1 124 ? 17.337 -5.042 -11.517 1.00 92.94 124 VAL A CA 1
ATOM 1024 C C . VAL A 1 124 ? 18.521 -4.506 -12.333 1.00 92.94 124 VAL A C 1
ATOM 1026 O O . VAL A 1 124 ? 18.364 -3.481 -12.995 1.00 92.94 124 VAL A O 1
ATOM 1029 N N . PRO A 1 125 ? 19.701 -5.161 -12.344 1.00 92.19 125 PRO A N 1
ATOM 1030 C CA . PRO A 1 125 ? 20.827 -4.720 -13.167 1.00 92.19 125 PRO A CA 1
ATOM 1031 C C . PRO A 1 125 ? 20.440 -4.585 -14.640 1.00 92.19 125 PRO A C 1
ATOM 1033 O O . PRO A 1 125 ? 19.754 -5.463 -15.178 1.00 92.19 125 PRO A O 1
ATOM 1036 N N . TYR A 1 126 ? 20.871 -3.491 -15.264 1.00 92.00 126 TYR A N 1
ATOM 1037 C CA . TYR A 1 126 ? 20.510 -3.178 -16.636 1.00 92.00 126 TYR A CA 1
ATOM 1038 C C . TYR A 1 126 ? 21.139 -4.154 -17.634 1.00 92.00 126 TYR A C 1
ATOM 1040 O O . TYR A 1 126 ? 22.336 -4.433 -17.609 1.00 92.00 126 TYR A O 1
ATOM 1048 N N . SER A 1 127 ? 20.298 -4.653 -18.533 1.00 92.44 127 SER A N 1
ATOM 1049 C CA . SER A 1 127 ? 20.688 -5.177 -19.836 1.00 92.44 127 SER A CA 1
ATOM 1050 C C . SER A 1 127 ? 19.506 -5.002 -20.782 1.00 92.44 127 SER A C 1
ATOM 1052 O O . SER A 1 127 ? 18.354 -5.149 -20.363 1.00 92.44 127 SER A O 1
ATOM 1054 N N . SER A 1 128 ? 19.776 -4.723 -22.058 1.00 92.12 128 SER A N 1
ATOM 1055 C CA . SER A 1 128 ? 18.712 -4.541 -23.055 1.00 92.12 128 SER A CA 1
ATOM 1056 C C . SER A 1 128 ? 17.784 -5.768 -23.116 1.00 92.12 128 SER A C 1
ATOM 1058 O O . SER A 1 128 ? 16.562 -5.639 -23.087 1.00 92.12 128 SER A O 1
ATOM 1060 N N . CYS A 1 129 ? 18.350 -6.976 -23.029 1.00 91.44 129 CYS A N 1
ATOM 1061 C CA . CYS A 1 129 ? 17.600 -8.232 -23.025 1.00 91.44 129 CYS A CA 1
ATOM 1062 C C . CYS A 1 129 ? 16.611 -8.331 -21.859 1.00 91.44 129 CYS A C 1
ATOM 1064 O O . CYS A 1 129 ? 15.438 -8.662 -22.045 1.00 91.44 129 CYS A O 1
ATOM 1066 N N . ARG A 1 130 ? 17.064 -8.012 -20.642 1.00 92.19 130 ARG A N 1
ATOM 1067 C CA . ARG A 1 130 ? 16.233 -8.136 -19.443 1.00 92.19 130 ARG A CA 1
ATOM 1068 C C . ARG A 1 130 ? 15.158 -7.053 -19.406 1.00 92.19 130 ARG A C 1
ATOM 1070 O O . ARG A 1 130 ? 14.007 -7.353 -19.115 1.00 92.19 130 ARG A O 1
ATOM 1077 N N . TYR A 1 131 ? 15.520 -5.825 -19.774 1.00 92.44 131 TYR A N 1
ATOM 1078 C CA . TYR A 1 131 ? 14.608 -4.680 -19.791 1.00 92.44 131 TYR A CA 1
ATOM 1079 C C . TYR A 1 131 ? 13.599 -4.733 -20.945 1.00 92.44 131 TYR A C 1
ATOM 1081 O O . TYR A 1 131 ? 12.555 -4.099 -20.857 1.00 92.44 131 TYR A O 1
ATOM 1089 N N . SER A 1 132 ? 13.850 -5.541 -21.981 1.00 91.75 132 SER A N 1
ATOM 1090 C CA . SER A 1 132 ? 12.855 -5.823 -23.027 1.00 91.75 132 SER A CA 1
ATOM 1091 C C . SER A 1 132 ? 11.709 -6.742 -22.577 1.00 91.75 132 SER A C 1
ATOM 1093 O O . SER A 1 132 ? 10.675 -6.778 -23.237 1.00 91.75 132 SER A O 1
ATOM 1095 N N . ASN A 1 133 ? 11.871 -7.459 -21.456 1.00 90.06 133 ASN A N 1
ATOM 1096 C CA . ASN A 1 133 ? 10.903 -8.436 -20.941 1.00 90.06 133 ASN A CA 1
ATOM 1097 C C . ASN A 1 133 ? 10.403 -8.115 -19.521 1.00 90.06 133 ASN A C 1
ATOM 1099 O O . ASN A 1 133 ? 9.710 -8.929 -18.920 1.00 90.06 133 ASN A O 1
ATOM 1103 N N . LEU A 1 134 ? 10.775 -6.961 -18.968 1.00 91.62 134 LEU A N 1
ATOM 1104 C CA . LEU A 1 134 ? 10.433 -6.524 -17.615 1.00 91.62 134 LEU A CA 1
ATOM 1105 C C . LEU A 1 134 ? 9.412 -5.383 -17.679 1.00 91.62 134 LEU A C 1
ATOM 1107 O O . LEU A 1 134 ? 9.423 -4.596 -18.622 1.00 91.62 134 LEU A O 1
ATOM 1111 N N . ILE A 1 135 ? 8.533 -5.290 -16.678 1.00 92.75 135 ILE A N 1
ATOM 1112 C CA . ILE A 1 135 ? 7.539 -4.213 -16.581 1.00 92.75 135 ILE A CA 1
ATOM 1113 C C . ILE A 1 135 ? 8.045 -3.116 -15.642 1.00 92.75 135 ILE A C 1
ATOM 1115 O O . ILE A 1 135 ? 8.051 -1.949 -16.028 1.00 92.75 135 ILE A O 1
ATOM 1119 N N . THR A 1 136 ? 8.500 -3.465 -14.432 1.00 93.62 136 THR A N 1
ATOM 1120 C CA . THR A 1 136 ? 8.968 -2.476 -13.441 1.00 93.62 136 THR A CA 1
ATOM 1121 C C . THR A 1 136 ? 10.245 -2.911 -12.715 1.00 93.62 136 THR A C 1
ATOM 1123 O O . THR A 1 136 ? 10.490 -4.097 -12.474 1.00 93.62 136 THR A O 1
ATOM 1126 N N . SER A 1 137 ? 11.081 -1.921 -12.397 1.00 93.31 137 SER A N 1
ATOM 1127 C CA . SER A 1 137 ? 12.345 -2.024 -11.659 1.00 93.31 137 SER A CA 1
ATOM 1128 C C . SER A 1 137 ? 12.534 -0.714 -10.891 1.00 93.31 137 SER A C 1
ATOM 1130 O O . SER A 1 137 ? 12.207 0.352 -11.415 1.00 93.31 137 SER A O 1
ATOM 1132 N N . HIS A 1 138 ? 13.030 -0.770 -9.656 1.00 91.00 138 HIS A N 1
ATOM 1133 C CA . HIS A 1 138 ? 13.076 0.395 -8.762 1.00 91.00 138 HIS A CA 1
ATOM 1134 C C . HIS A 1 138 ? 14.513 0.860 -8.459 1.00 91.00 138 HIS A C 1
ATOM 1136 O O . HIS A 1 138 ? 15.467 0.109 -8.631 1.00 91.00 138 HIS A O 1
ATOM 1142 N N . GLY A 1 139 ? 14.683 2.089 -7.958 1.00 91.81 139 GLY A N 1
ATOM 1143 C CA . GLY A 1 139 ? 15.970 2.565 -7.426 1.00 91.81 139 GLY A CA 1
ATOM 1144 C C . GLY A 1 139 ? 16.960 3.105 -8.467 1.00 91.81 139 GLY A C 1
ATOM 1145 O O . GLY A 1 139 ? 18.152 2.799 -8.397 1.00 91.81 139 GLY A O 1
ATOM 1146 N N . PHE A 1 140 ? 16.472 3.911 -9.415 1.00 92.56 140 PHE A N 1
ATOM 1147 C CA . PHE A 1 140 ? 17.280 4.565 -10.452 1.00 92.56 140 PHE A CA 1
ATOM 1148 C C . PHE A 1 140 ? 17.366 6.072 -10.231 1.00 92.56 140 PHE A C 1
ATOM 1150 O O . PHE A 1 140 ? 16.389 6.711 -9.834 1.00 92.56 140 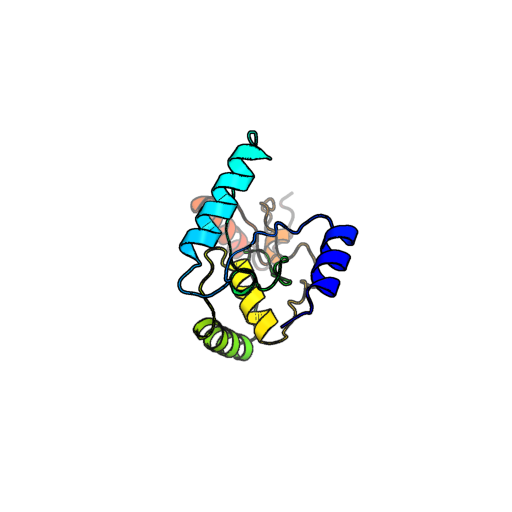PHE A O 1
ATOM 1157 N N . HIS A 1 141 ? 18.517 6.654 -10.554 1.00 95.06 141 HIS A N 1
ATOM 1158 C CA . HIS A 1 141 ? 18.657 8.095 -10.705 1.00 95.06 141 HIS A CA 1
ATOM 1159 C C . HIS A 1 141 ? 18.063 8.545 -12.059 1.00 95.06 141 HIS A C 1
ATOM 1161 O O . HIS A 1 141 ? 18.193 7.812 -13.042 1.00 95.06 141 HIS A O 1
ATOM 1167 N N . PRO A 1 142 ? 17.477 9.755 -12.184 1.00 94.94 142 PRO A N 1
ATOM 1168 C CA . PRO A 1 142 ? 16.883 10.227 -13.442 1.00 94.94 142 PRO A CA 1
ATOM 1169 C C . PRO A 1 142 ? 17.789 10.094 -14.678 1.00 94.94 142 PRO A C 1
ATOM 1171 O O . PRO A 1 142 ? 17.330 9.698 -15.745 1.00 94.94 142 PRO A O 1
ATOM 1174 N N . ASN A 1 143 ? 19.089 10.362 -14.527 1.00 96.25 143 ASN A N 1
ATOM 1175 C CA . ASN A 1 143 ? 20.064 10.219 -15.616 1.00 96.25 143 ASN A CA 1
ATOM 1176 C C . ASN A 1 143 ? 20.228 8.765 -16.088 1.00 96.25 143 ASN A C 1
ATOM 1178 O O . ASN A 1 143 ? 20.378 8.540 -17.285 1.00 96.25 143 ASN A O 1
ATOM 1182 N N . GLU A 1 144 ? 20.179 7.793 -15.170 1.00 94.06 144 GLU A N 1
ATOM 1183 C CA . GLU A 1 144 ? 20.279 6.366 -15.507 1.00 94.06 144 GLU A CA 1
ATOM 1184 C C . GLU A 1 144 ? 19.061 5.932 -16.324 1.00 94.06 144 GLU A C 1
ATOM 1186 O O . GLU A 1 144 ? 19.217 5.301 -17.359 1.00 94.06 144 GLU A O 1
ATOM 1191 N N . ILE A 1 145 ? 17.857 6.370 -15.932 1.00 94.06 145 ILE A N 1
ATOM 1192 C CA . ILE A 1 145 ? 16.615 6.069 -16.664 1.00 94.06 145 ILE A CA 1
ATOM 1193 C C . ILE A 1 145 ? 16.706 6.555 -18.115 1.00 94.06 145 ILE A C 1
ATOM 1195 O O . ILE A 1 145 ? 16.318 5.839 -19.036 1.00 94.06 145 ILE A O 1
ATOM 1199 N N . ILE A 1 146 ? 17.230 7.766 -18.333 1.00 95.25 146 ILE A N 1
ATOM 1200 C CA . ILE A 1 146 ? 17.380 8.336 -19.679 1.00 95.25 146 ILE A CA 1
ATOM 1201 C C . ILE A 1 146 ? 18.384 7.521 -20.504 1.00 95.25 146 ILE A C 1
ATOM 1203 O O . ILE A 1 146 ? 18.101 7.206 -21.660 1.00 95.25 146 ILE A O 1
ATOM 1207 N N . GLN A 1 147 ? 19.534 7.172 -19.923 1.00 94.56 147 GLN A N 1
ATOM 1208 C CA . GLN A 1 147 ? 20.571 6.386 -20.600 1.00 94.56 147 GLN A CA 1
ATOM 1209 C C . GLN A 1 147 ? 20.076 4.977 -20.944 1.00 94.56 147 GLN A C 1
ATOM 1211 O O . GLN A 1 147 ? 20.172 4.552 -22.098 1.00 94.56 147 GLN A O 1
ATOM 1216 N N . ASP A 1 148 ? 19.475 4.289 -19.975 1.00 93.75 148 ASP A N 1
ATOM 1217 C CA . ASP A 1 148 ? 18.923 2.946 -20.136 1.00 93.75 148 ASP A CA 1
ATOM 1218 C C . ASP A 1 148 ? 17.803 2.932 -21.181 1.00 93.75 148 ASP A C 1
ATOM 1220 O O . ASP A 1 148 ? 17.748 2.025 -22.017 1.00 93.75 148 ASP A O 1
ATOM 1224 N N . TRP A 1 149 ? 16.943 3.960 -21.190 1.00 93.38 149 TRP A N 1
ATOM 1225 C CA . TRP A 1 149 ? 15.894 4.129 -22.195 1.00 93.38 149 TRP A CA 1
ATOM 1226 C C . TRP A 1 149 ? 16.470 4.322 -23.597 1.00 93.38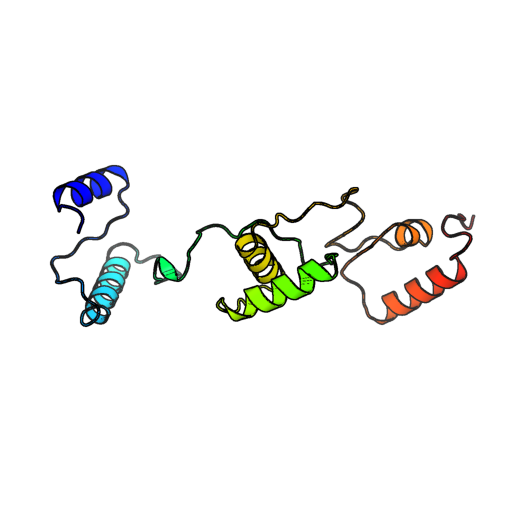 149 TRP A C 1
ATOM 1228 O O . TRP A 1 149 ? 16.043 3.640 -24.528 1.00 93.38 149 TRP A O 1
ATOM 1238 N N . GLN A 1 150 ? 17.455 5.208 -23.763 1.00 94.44 150 GLN A N 1
ATOM 1239 C CA . GLN A 1 150 ? 18.106 5.434 -25.057 1.00 94.44 150 GLN A CA 1
ATOM 1240 C C . GLN A 1 150 ? 18.760 4.152 -25.583 1.00 94.44 150 GLN A C 1
ATOM 1242 O O . GLN A 1 150 ? 18.562 3.794 -26.746 1.00 94.44 150 GLN A O 1
ATOM 1247 N N . HIS A 1 151 ? 19.475 3.428 -24.719 1.00 93.56 151 HIS A N 1
ATOM 1248 C CA . HIS A 1 151 ? 20.125 2.170 -25.079 1.00 93.56 151 HIS A CA 1
ATOM 1249 C C . HIS A 1 151 ? 19.117 1.032 -25.337 1.00 93.56 151 HIS A C 1
ATOM 1251 O O . HIS A 1 151 ? 19.352 0.162 -26.178 1.00 93.56 151 HIS A O 1
ATOM 1257 N N . LEU A 1 152 ? 17.958 1.037 -24.670 1.00 93.00 152 LEU A N 1
ATOM 1258 C CA . LEU A 1 152 ? 16.872 0.095 -24.952 1.00 93.00 152 LEU A CA 1
ATOM 1259 C C . LEU A 1 152 ? 16.215 0.395 -26.308 1.00 93.00 152 LEU A C 1
ATOM 1261 O O . LEU A 1 152 ? 15.927 -0.529 -27.067 1.00 93.00 152 LEU A O 1
ATOM 1265 N N . GLN A 1 153 ? 16.010 1.675 -26.642 1.00 93.19 153 GLN A N 1
ATOM 1266 C CA . GLN A 1 153 ? 15.449 2.071 -27.936 1.00 93.19 153 GLN A CA 1
ATOM 1267 C C . GLN A 1 153 ? 16.399 1.765 -29.099 1.00 93.19 153 GLN A C 1
ATOM 1269 O O . GLN A 1 153 ? 15.934 1.277 -30.130 1.00 93.19 153 GLN A O 1
ATOM 1274 N N . SER A 1 154 ? 17.711 1.982 -28.946 1.00 92.19 154 SER A N 1
ATOM 1275 C CA . SER A 1 154 ? 18.685 1.651 -29.999 1.00 92.19 154 SER A CA 1
ATOM 1276 C C . SER A 1 154 ? 18.749 0.148 -30.289 1.00 92.19 154 SER A C 1
ATOM 1278 O O . SER A 1 154 ? 18.930 -0.253 -31.437 1.00 92.19 154 SER A O 1
ATOM 1280 N N . ASN A 1 155 ? 18.532 -0.686 -29.270 1.00 90.44 155 ASN A N 1
ATOM 1281 C CA . ASN A 1 155 ? 18.584 -2.144 -29.369 1.00 90.44 155 ASN A CA 1
ATOM 1282 C C . ASN A 1 155 ? 17.200 -2.808 -29.471 1.00 90.44 155 ASN A C 1
ATOM 1284 O O . ASN A 1 155 ? 17.102 -4.028 -29.350 1.00 90.44 155 ASN A O 1
ATOM 1288 N N . LYS A 1 156 ? 16.122 -2.048 -29.711 1.00 87.44 156 LYS A N 1
ATOM 1289 C CA . LYS A 1 156 ? 14.729 -2.534 -29.634 1.00 87.44 156 LYS A CA 1
ATOM 1290 C C . LYS A 1 156 ? 14.447 -3.782 -30.478 1.00 87.44 156 LYS A C 1
ATOM 1292 O O . LYS A 1 156 ? 13.642 -4.621 -30.086 1.00 87.44 156 LYS A O 1
ATOM 1297 N N . HIS A 1 157 ? 15.096 -3.903 -31.634 1.00 89.75 157 HIS A N 1
ATOM 1298 C CA . HIS A 1 157 ? 14.915 -5.037 -32.544 1.00 89.75 157 HIS A CA 1
ATOM 1299 C C . HIS A 1 157 ? 15.808 -6.240 -32.217 1.00 89.75 157 HIS A C 1
ATOM 1301 O O . HIS A 1 157 ? 15.498 -7.342 -32.650 1.00 89.75 157 HIS A O 1
ATOM 1307 N N . ASN A 1 158 ? 16.885 -6.040 -31.453 1.00 90.25 158 ASN A N 1
ATOM 1308 C CA . ASN A 1 158 ? 17.868 -7.066 -31.105 1.00 90.25 158 ASN A CA 1
ATOM 1309 C C . ASN A 1 158 ? 18.347 -6.913 -29.646 1.00 90.25 158 ASN A C 1
ATOM 1311 O O . ASN A 1 158 ? 19.540 -6.744 -29.391 1.00 90.25 158 ASN A O 1
ATOM 1315 N N . PRO A 1 159 ? 17.438 -6.978 -28.658 1.00 86.31 159 PRO A N 1
ATOM 1316 C CA . PRO A 1 159 ? 17.757 -6.600 -27.283 1.00 86.31 159 PRO A CA 1
ATOM 1317 C C . PRO A 1 159 ? 18.728 -7.569 -26.592 1.00 86.31 159 PRO A C 1
ATOM 1319 O O . PRO A 1 159 ? 19.416 -7.195 -25.647 1.00 86.31 159 PRO A O 1
ATOM 1322 N N . CYS A 1 160 ? 18.810 -8.814 -27.066 1.00 88.44 160 CYS A N 1
ATOM 1323 C CA . CYS A 1 160 ? 19.645 -9.865 -26.484 1.00 88.44 160 CYS A CA 1
ATOM 1324 C C . CYS A 1 160 ? 20.938 -10.138 -27.260 1.00 88.44 160 CYS A C 1
ATOM 1326 O O . CYS A 1 160 ? 21.570 -11.166 -27.024 1.00 88.44 160 CYS A O 1
ATOM 1328 N N . GLN A 1 161 ? 21.348 -9.248 -28.170 1.00 76.62 161 GLN A N 1
ATOM 1329 C CA . GLN A 1 161 ? 22.670 -9.371 -28.777 1.00 76.62 161 GLN A CA 1
ATOM 1330 C C . GLN A 1 161 ? 23.742 -9.137 -27.710 1.00 76.62 161 GLN A C 1
ATOM 1332 O O . GLN A 1 161 ? 23.901 -8.038 -27.183 1.00 76.62 161 GLN A O 1
ATOM 1337 N N . THR A 1 162 ? 24.470 -10.198 -27.377 1.00 61.69 162 THR A N 1
ATOM 1338 C CA . THR A 1 162 ? 25.721 -10.111 -26.632 1.00 61.69 162 THR A CA 1
ATOM 1339 C C . THR A 1 162 ? 26.724 -9.375 -27.506 1.00 61.69 162 THR A C 1
ATOM 1341 O O . THR A 1 162 ? 27.202 -9.929 -28.496 1.00 61.69 162 THR A O 1
ATOM 1344 N N . THR A 1 163 ? 27.033 -8.125 -27.169 1.00 55.84 163 THR A N 1
ATOM 1345 C CA . THR A 1 163 ? 28.292 -7.518 -27.604 1.00 55.84 163 THR A CA 1
ATOM 1346 C C . THR A 1 163 ? 29.408 -8.403 -27.054 1.00 55.84 163 THR A C 1
ATOM 1348 O O . THR A 1 163 ? 29.508 -8.547 -25.834 1.00 55.84 163 THR A O 1
ATOM 1351 N N . GLY A 1 164 ? 30.121 -9.086 -27.952 1.00 39.22 164 GLY A N 1
ATOM 1352 C CA . GLY A 1 164 ? 31.265 -9.937 -27.617 1.00 39.22 164 GLY A CA 1
ATOM 1353 C C . GLY A 1 164 ? 32.405 -9.163 -26.979 1.00 39.22 164 GLY A C 1
ATOM 1354 O O . GLY A 1 164 ? 32.498 -7.939 -27.230 1.00 39.22 164 GLY A O 1
#

Secondary structure (DSSP, 8-state):
---HHHHHHHHHHH------SS--SGGGHHHHHHHHHHHHHHH-TT-S------TTTSS-SSPPP---TT-----HHHHHHHHHHHTTS---S-HHHHHHHHHHHTT-PPPPPSSTTSB-SSPPPP-HHHHTS-SB-----HHHHHHHHHHHHHTTT-TT----

Mean predicted aligned error: 12.87 Å

Sequence (164 aa):
SLSPAHIEEEGLRYHDIIQQDYRDTYNYLTLKTLIGVYWITKYCPEAKYVLKTDRHLIPDMRYPSFCSGTGYVFLGDVVQRIYVASLTMPRLHLEDVYMGKCLAKLKIEPTPPPNELLFNHWRVPYSSCRYSNLITSHGFHPNEIIQDWQHLQSNKHNPCQTTG

Foldseek 3Di:
DDDPVVVVVVCVVPVPDDDDPDDDDPVCVVVVVVVVVVVCVVPPVPDPDDDDDDCVVCVDPDQAAFDDPQDDDDDPVVVVQLVVLLVVDDDDPPVRSSSRVSCVVVVHHDDAPPDVQQRDPAADDDALVSVLRHNGGDDDDPVVVVVSVVVNVVCVPPRPDPPD

InterPro domains:
  IPR002659 Glycosyl transferase, family 31 [PF01762] (7-55)
  IPR002659 Glycosyl transferase, family 31 [PF01762] (61-112)
  IPR002659 Glycosyl transferase, family 31 [PTHR11214] (60-119)

Radius of gyration: 25.79 Å; Cα contacts (8 Å, |Δi|>4): 108; chains: 1; bounding box: 58×28×70 Å